Protein AF-G5NLB2-F1 (afdb_monomer)

Solvent-accessible surface area (backbone atoms only — not comparable to full-atom values): 7896 Å² total; per-residue (Å²): 132,87,80,76,84,72,50,70,70,56,50,52,52,50,52,51,54,50,49,52,51,52,53,54,54,42,66,77,45,65,94,58,35,64,61,47,39,66,70,46,51,47,53,51,51,49,50,53,52,50,56,51,54,68,50,50,58,61,48,54,53,50,52,49,54,54,54,56,63,72,61,76,41,70,68,60,49,50,54,51,49,52,53,50,52,56,49,50,54,52,52,49,52,52,50,48,54,50,51,52,49,50,45,67,71,65,40,85,64,76,88,64,64,71,87,75,52,74,78,77,60,62,71,72,76,68,61,72,83,73,82,128

pLDDT: mean 84.18, std 14.19, range [44.44, 97.88]

InterPro domains:
  IPR001991 Sodium:dicarboxylate symporter [PF00375] (8-117)
  IPR001991 Sodium:dicarboxylate symporter [PTHR42865] (3-109)
  IPR018107 Sodium:dicarboxylate symporter, conserved site [PS00713] (43-58)
  IPR036458 Sodium:dicarboxylate symporter superfamily [G3DSA:1.10.3860.10] (1-128)
  IPR036458 Sodium:dicarboxylate symporter superfamily [SSF118215] (8-120)

Secondary structure (DSSP, 8-state):
-------HHHHHHHHHHHHHHHHHHHHH-GGGHHHHIIIIIHHHHHHHHHHHHHHHHHHHHHHHHHHHHHH--HHHHHHHHHHHHHHHHHHHHHHHHHHHHHHHHH-TTTT--TTTS----HHHHS------

Sequence (132 aa):
MKNLKVSLAWQILLAMVLGILLGSYLHYHSDSREWLIANLLSPAGDIFIHLIKMIVVPIVISTLIVGIAGVGDAKQLGRIGAKTILYFELITTVAIILGITLANVFQPGSGIDMSQLATVDISKRTRWKMPR

Radius of gyration: 23.32 Å; Cα contacts (8 Å, |Δi|>4): 12; chains: 1; bounding box: 58×46×51 Å

Mean predicted aligned error: 10.63 Å

Foldseek 3Di:
DDPPPDDPVNVVVVVVVVVVVVVVVLVVVPPCNVVCCVPPVVVVVVVVVVVVVVPVVVVVVVCVVCVVVVVVDPVVVVVVVVVVVVVVVVVVVVVVVVVVVCCVVVVVCVPPDPVPPPPPPVVVVPPPPPPD

Organism: NCBI:txid913075

Structure (mmCIF, N/CA/C/O backbone):
data_AF-G5NLB2-F1
#
_entry.id   AF-G5NLB2-F1
#
loop_
_atom_site.group_PDB
_atom_site.id
_atom_site.type_symbol
_atom_site.label_atom_id
_atom_site.label_alt_id
_atom_site.label_comp_id
_atom_site.label_asym_id
_atom_site.label_entity_id
_atom_site.label_seq_id
_atom_site.pdbx_PDB_ins_code
_atom_site.Cartn_x
_atom_site.Cartn_y
_atom_site.Cartn_z
_atom_site.occupancy
_atom_site.B_iso_or_equiv
_atom_site.auth_seq_id
_atom_site.auth_comp_id
_atom_site.auth_asym_id
_atom_site.auth_atom_id
_atom_site.pdbx_PDB_model_num
ATOM 1 N N . MET A 1 1 ? -14.179 22.646 -26.870 1.00 44.44 1 MET A N 1
ATOM 2 C CA . MET A 1 1 ? -13.293 21.503 -26.553 1.00 44.44 1 MET A CA 1
ATOM 3 C C . MET A 1 1 ? -14.005 20.659 -25.503 1.00 44.44 1 MET A C 1
ATOM 5 O O . MET A 1 1 ? -14.278 21.167 -24.424 1.00 44.44 1 MET A O 1
ATOM 9 N N . LYS A 1 2 ? -14.474 19.453 -25.857 1.00 46.53 2 LYS A N 1
ATOM 10 C CA . LYS A 1 2 ? -15.291 18.611 -24.963 1.00 46.53 2 LYS A CA 1
ATOM 11 C C . LYS A 1 2 ? -14.408 18.080 -23.828 1.00 46.53 2 LYS A C 1
ATOM 13 O O . LYS A 1 2 ? -13.576 17.212 -24.057 1.00 46.53 2 LYS A O 1
ATOM 18 N N . ASN A 1 3 ? -14.596 18.610 -22.622 1.00 55.53 3 ASN A N 1
ATOM 19 C CA . ASN A 1 3 ? -13.955 18.114 -21.406 1.00 55.53 3 ASN A CA 1
ATOM 20 C C . ASN A 1 3 ? -14.544 16.742 -21.055 1.00 55.53 3 ASN A C 1
ATOM 22 O O . ASN A 1 3 ? -15.586 16.650 -20.405 1.00 55.53 3 ASN A O 1
ATOM 26 N N . LEU A 1 4 ? -13.909 15.671 -21.525 1.00 62.12 4 LEU A N 1
ATOM 27 C CA . LEU A 1 4 ? -14.207 14.320 -21.065 1.00 62.12 4 LEU A CA 1
ATOM 28 C C . LEU A 1 4 ? -13.764 14.239 -19.599 1.00 62.12 4 LEU A C 1
ATOM 30 O O . LEU A 1 4 ? -12.570 14.254 -19.307 1.00 62.12 4 LEU A O 1
ATOM 34 N N . LYS A 1 5 ? -14.719 14.210 -18.662 1.00 69.25 5 LYS A N 1
ATOM 35 C CA . LYS A 1 5 ? -14.440 13.978 -17.239 1.00 69.25 5 LYS A CA 1
ATOM 36 C C . LYS A 1 5 ? -14.023 12.518 -17.058 1.00 69.25 5 LYS A C 1
ATOM 38 O O . LYS A 1 5 ? -14.844 11.660 -16.751 1.00 69.25 5 LYS A O 1
ATOM 43 N N . VAL A 1 6 ? -12.754 12.230 -17.319 1.00 77.19 6 VAL A N 1
ATOM 44 C CA . VAL A 1 6 ? -12.165 10.916 -17.061 1.00 77.19 6 VAL A CA 1
ATOM 45 C C . VAL A 1 6 ? -12.119 10.711 -15.545 1.00 77.19 6 VAL A C 1
ATOM 47 O O . VAL A 1 6 ? -11.594 11.554 -14.822 1.00 77.19 6 VAL A O 1
ATOM 50 N N . SER A 1 7 ? -12.704 9.611 -15.065 1.00 88.31 7 SER A N 1
ATOM 51 C CA . SER A 1 7 ? -12.675 9.226 -13.647 1.00 88.31 7 SER A CA 1
ATOM 52 C C . SER A 1 7 ? -11.234 9.040 -13.157 1.00 88.31 7 SER A C 1
ATOM 54 O O . SER A 1 7 ? -10.390 8.564 -13.917 1.00 88.31 7 SER A O 1
ATOM 56 N N . LEU A 1 8 ? -10.959 9.343 -11.882 1.00 88.94 8 LEU 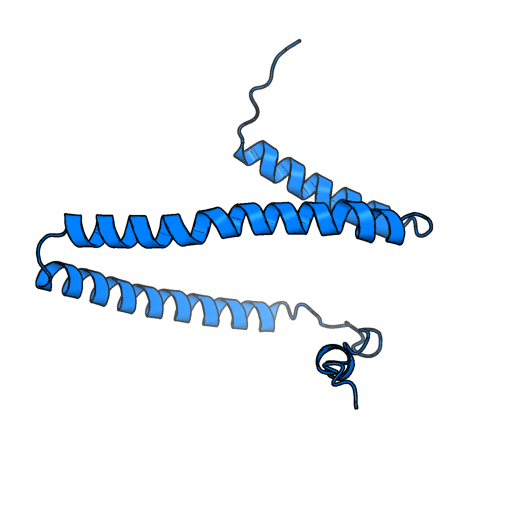A N 1
ATOM 57 C CA . LEU A 1 8 ? -9.637 9.135 -11.272 1.00 88.94 8 LEU A CA 1
ATOM 58 C C . LEU A 1 8 ? -9.137 7.694 -11.459 1.00 88.94 8 LEU A C 1
ATOM 60 O O . LEU A 1 8 ? -7.964 7.484 -11.749 1.00 88.94 8 LEU A O 1
ATOM 64 N N . ALA A 1 9 ? -10.026 6.701 -11.364 1.00 89.50 9 ALA A N 1
ATOM 65 C CA . ALA A 1 9 ? -9.660 5.303 -11.588 1.00 89.50 9 ALA A CA 1
ATOM 66 C C . ALA A 1 9 ? -9.118 5.075 -13.010 1.00 89.50 9 ALA A C 1
ATOM 68 O O . ALA A 1 9 ? -8.105 4.405 -13.199 1.00 89.50 9 ALA A O 1
ATOM 69 N N . TRP A 1 10 ? -9.747 5.700 -14.008 1.00 92.75 10 TRP A N 1
ATOM 70 C CA . TRP A 1 10 ? -9.281 5.639 -15.390 1.00 92.75 10 TRP A CA 1
ATOM 71 C C . TRP A 1 10 ? -7.967 6.389 -15.599 1.00 92.75 10 TRP A C 1
ATOM 73 O O . TRP A 1 10 ? -7.137 5.942 -16.385 1.00 92.75 10 TRP A O 1
ATOM 83 N N . GLN A 1 11 ? -7.748 7.492 -14.882 1.00 91.38 11 GLN A N 1
ATOM 84 C CA . GLN A 1 11 ? -6.477 8.217 -14.923 1.00 91.38 11 GLN A CA 1
ATOM 85 C C . GLN A 1 11 ? -5.327 7.369 -14.371 1.00 91.38 11 GLN A C 1
ATOM 87 O O . GLN A 1 11 ? -4.267 7.329 -14.987 1.00 91.38 11 GLN A O 1
ATOM 92 N N . ILE A 1 12 ? -5.541 6.647 -13.265 1.00 92.94 12 ILE A N 1
ATOM 93 C CA . ILE A 1 12 ? -4.531 5.746 -12.682 1.00 92.94 12 ILE A CA 1
ATOM 94 C C . ILE A 1 12 ? -4.218 4.597 -13.642 1.00 92.94 12 ILE A C 1
ATOM 96 O O . ILE A 1 12 ? -3.049 4.302 -13.881 1.00 92.94 12 ILE A O 1
ATOM 100 N N . LEU A 1 13 ? -5.245 3.978 -14.232 1.00 93.69 13 LEU A N 1
ATOM 101 C CA . LEU A 1 13 ? -5.048 2.908 -15.213 1.00 93.69 13 LEU A CA 1
ATOM 102 C C . LEU A 1 13 ? -4.271 3.399 -16.439 1.00 93.69 13 LEU A C 1
ATOM 104 O O . LEU A 1 13 ? -3.313 2.748 -16.853 1.00 93.69 13 LEU A O 1
ATOM 108 N N . LEU A 1 14 ? -4.629 4.565 -16.985 1.00 93.19 14 LEU A N 1
ATOM 109 C CA . LEU A 1 14 ? -3.901 5.173 -18.101 1.00 93.19 14 LEU A CA 1
ATOM 110 C C . LEU A 1 14 ? -2.453 5.505 -17.721 1.00 93.19 14 LEU A C 1
ATOM 112 O O . LEU A 1 14 ? -1.546 5.197 -18.488 1.00 93.19 14 LEU A O 1
ATOM 116 N N . ALA A 1 15 ? -2.216 6.073 -16.536 1.00 91.44 15 ALA A N 1
ATOM 117 C CA . ALA A 1 15 ? -0.873 6.378 -16.048 1.00 91.44 15 ALA A CA 1
ATOM 118 C C . ALA A 1 15 ? -0.018 5.115 -15.863 1.00 91.44 15 ALA A C 1
ATOM 120 O O . ALA A 1 15 ? 1.160 5.122 -16.210 1.00 91.44 15 ALA A O 1
ATOM 121 N N . MET A 1 16 ? -0.606 4.016 -15.380 1.00 94.56 16 MET A N 1
ATOM 122 C CA . MET A 1 16 ? 0.078 2.728 -15.241 1.00 94.56 16 MET A CA 1
ATOM 123 C C . MET A 1 16 ? 0.476 2.156 -16.606 1.00 94.56 16 MET A C 1
ATOM 125 O O . MET A 1 16 ? 1.627 1.768 -16.794 1.00 94.56 16 MET A O 1
ATOM 129 N N . VAL A 1 17 ? -0.447 2.151 -17.574 1.00 95.50 17 VAL A N 1
ATOM 130 C CA . VAL A 1 17 ? -0.163 1.687 -18.943 1.00 95.50 17 VAL A CA 1
ATOM 131 C C . VAL A 1 17 ? 0.923 2.545 -19.590 1.00 95.50 17 VAL A C 1
ATOM 133 O O . VAL A 1 17 ? 1.882 2.007 -20.138 1.00 95.50 17 VAL A O 1
ATOM 136 N N . LEU A 1 18 ? 0.827 3.873 -19.476 1.00 93.44 18 LEU A N 1
ATOM 137 C CA . LEU A 1 18 ? 1.854 4.788 -19.977 1.00 93.44 18 LEU A CA 1
ATOM 138 C C . LEU A 1 18 ? 3.204 4.571 -19.286 1.00 93.44 18 LEU A C 1
ATOM 140 O O . LEU A 1 18 ? 4.226 4.572 -19.962 1.00 93.44 18 LEU A O 1
ATOM 144 N N . GLY A 1 19 ? 3.225 4.333 -17.973 1.00 90.81 19 GLY A N 1
ATOM 145 C CA . GLY A 1 19 ? 4.446 4.024 -17.228 1.00 90.81 19 GLY A CA 1
ATOM 146 C C . GLY A 1 19 ? 5.138 2.757 -17.733 1.00 90.81 19 GLY A C 1
ATOM 147 O O . GLY A 1 19 ? 6.351 2.765 -17.939 1.00 90.81 19 GLY A O 1
ATOM 148 N N . ILE A 1 20 ? 4.373 1.696 -18.012 1.00 91.94 20 ILE A N 1
ATOM 149 C CA . ILE A 1 20 ? 4.898 0.449 -18.592 1.00 91.94 20 ILE A CA 1
ATOM 150 C C . ILE A 1 20 ? 5.448 0.694 -20.003 1.00 91.94 20 ILE A C 1
ATOM 152 O O . ILE A 1 20 ? 6.553 0.250 -20.313 1.00 91.94 20 ILE A O 1
ATOM 156 N N . LEU A 1 21 ? 4.717 1.427 -20.850 1.00 91.38 21 LEU A N 1
ATOM 157 C CA . LEU A 1 21 ? 5.151 1.742 -22.216 1.00 91.38 21 LEU A CA 1
ATOM 158 C C . LEU A 1 21 ? 6.421 2.598 -22.235 1.00 91.38 21 LEU A C 1
ATOM 160 O O . LEU A 1 21 ? 7.347 2.296 -22.981 1.00 91.38 21 LEU A O 1
ATOM 164 N N . LEU A 1 22 ? 6.493 3.628 -21.389 1.00 87.44 22 LEU A N 1
ATOM 165 C CA . LEU A 1 22 ? 7.682 4.467 -21.242 1.00 87.44 22 LEU A CA 1
ATOM 166 C C . LEU A 1 22 ? 8.871 3.658 -20.716 1.00 87.44 22 LEU A C 1
ATOM 168 O O . LEU A 1 22 ? 9.972 3.792 -21.244 1.00 87.44 22 LEU A O 1
ATOM 172 N N . GLY A 1 23 ? 8.652 2.784 -19.729 1.00 86.50 23 GLY A N 1
ATOM 173 C CA . GLY A 1 23 ? 9.684 1.883 -19.213 1.00 86.50 23 GLY A CA 1
ATOM 174 C C . GLY A 1 23 ? 10.213 0.923 -20.281 1.00 86.50 23 GLY A C 1
ATOM 175 O O . GLY A 1 23 ? 11.424 0.756 -20.414 1.00 86.50 23 GLY A O 1
ATOM 176 N N . SER A 1 24 ? 9.321 0.347 -21.091 1.00 86.06 24 SER A N 1
ATOM 177 C CA . SER A 1 24 ? 9.689 -0.518 -22.215 1.00 86.06 24 SER A CA 1
ATOM 178 C C . SER A 1 24 ? 10.431 0.251 -23.312 1.00 86.06 24 SER A C 1
ATOM 180 O O . SER A 1 24 ? 11.481 -0.193 -23.765 1.00 86.06 24 SER A O 1
ATOM 182 N N . TYR A 1 25 ? 9.967 1.442 -23.694 1.00 85.25 25 TYR A N 1
ATOM 183 C CA . TYR A 1 25 ? 10.631 2.277 -24.700 1.00 85.25 25 TYR A CA 1
ATOM 184 C C . TYR A 1 25 ? 12.049 2.691 -24.278 1.00 85.25 25 TYR A C 1
ATOM 186 O O . TYR A 1 25 ? 12.988 2.633 -25.078 1.00 85.25 25 TYR A O 1
ATOM 194 N N . LEU A 1 26 ? 12.216 3.060 -23.004 1.00 81.44 26 LEU A N 1
ATOM 195 C CA . LEU A 1 26 ? 13.505 3.443 -22.432 1.00 81.44 26 LEU A CA 1
ATOM 196 C C . LEU A 1 26 ? 14.452 2.243 -22.266 1.00 81.44 26 LEU A C 1
ATOM 198 O O . LEU A 1 26 ? 15.665 2.422 -22.223 1.00 81.44 26 LEU A O 1
ATOM 202 N N . HIS A 1 27 ? 13.928 1.014 -22.217 1.00 78.06 27 HIS A N 1
ATOM 203 C CA . HIS A 1 27 ? 14.750 -0.195 -22.243 1.00 78.06 27 HIS A CA 1
ATOM 204 C C . HIS A 1 27 ? 15.518 -0.338 -23.568 1.00 78.06 27 HIS A C 1
ATOM 206 O O . HIS A 1 27 ? 16.686 -0.721 -23.537 1.00 78.06 27 HIS A O 1
ATOM 212 N N . TYR A 1 28 ? 14.901 0.028 -24.699 1.00 76.06 28 TYR A N 1
ATOM 213 C CA . TYR A 1 28 ? 15.507 -0.066 -26.035 1.00 76.06 28 TYR A CA 1
ATOM 214 C C . TYR A 1 28 ? 16.443 1.106 -26.392 1.00 76.06 28 TYR A C 1
ATOM 216 O O . TYR A 1 28 ? 17.295 0.948 -27.261 1.00 76.06 28 TYR A O 1
ATOM 224 N N . HIS A 1 29 ? 16.333 2.259 -25.717 1.00 73.19 29 HIS A N 1
ATOM 225 C CA . HIS A 1 29 ? 17.162 3.448 -25.971 1.00 73.19 29 HIS A CA 1
ATOM 226 C C . HIS A 1 29 ? 18.113 3.715 -24.789 1.00 73.19 29 HIS A C 1
ATOM 228 O O . HIS A 1 29 ? 17.760 4.374 -23.811 1.00 73.19 29 HIS A O 1
ATOM 234 N N . SER A 1 30 ? 19.326 3.161 -24.882 1.00 64.88 30 SER A N 1
ATOM 235 C CA . SER A 1 30 ? 20.289 3.014 -23.776 1.00 64.88 30 SER A CA 1
ATOM 236 C C . SER A 1 30 ? 20.912 4.322 -23.263 1.00 64.88 30 SER A C 1
ATOM 238 O O . SER A 1 30 ? 21.138 4.456 -22.061 1.00 64.88 30 SER A O 1
ATOM 240 N N . ASP A 1 31 ? 21.172 5.300 -24.132 1.00 69.19 31 ASP A N 1
ATOM 241 C CA . ASP A 1 31 ? 22.126 6.380 -23.818 1.00 69.19 31 ASP A CA 1
ATOM 242 C C . ASP A 1 31 ? 21.637 7.393 -22.770 1.00 69.19 31 ASP A C 1
ATOM 244 O O . ASP A 1 31 ? 22.438 8.028 -22.091 1.00 69.19 31 ASP A O 1
ATOM 248 N N . SER A 1 32 ? 20.321 7.548 -22.597 1.00 68.19 32 SER A N 1
ATOM 249 C CA . SER A 1 32 ? 19.730 8.495 -21.627 1.00 68.19 32 SER A CA 1
ATOM 250 C C . SER A 1 32 ? 19.012 7.812 -20.460 1.00 68.19 32 SER A C 1
ATOM 252 O O . SER A 1 32 ? 18.467 8.483 -19.579 1.00 68.19 32 SER A O 1
ATOM 254 N N . ARG A 1 33 ? 18.999 6.473 -20.436 1.00 74.12 33 ARG A N 1
ATOM 255 C CA . ARG A 1 33 ? 18.210 5.675 -19.490 1.00 74.12 33 ARG A CA 1
ATOM 256 C C . ARG A 1 33 ? 18.672 5.860 -18.050 1.00 74.12 33 ARG A C 1
ATOM 258 O O . ARG A 1 33 ? 17.854 6.125 -17.174 1.00 74.12 33 ARG A O 1
ATOM 265 N N . GLU A 1 34 ? 19.970 5.717 -17.801 1.00 75.75 34 GLU A N 1
ATOM 266 C CA . GLU A 1 34 ? 20.507 5.741 -16.436 1.00 75.75 34 GLU A CA 1
ATOM 267 C C . GLU A 1 34 ? 20.306 7.099 -15.766 1.00 75.75 34 GLU A C 1
ATOM 269 O O . GLU A 1 34 ? 19.887 7.160 -14.611 1.00 75.75 34 GLU A O 1
ATOM 274 N N . TRP A 1 35 ? 20.509 8.190 -16.512 1.00 81.25 35 TRP A N 1
ATOM 275 C CA . TRP A 1 35 ? 20.309 9.537 -15.989 1.00 81.25 35 TRP A CA 1
ATOM 276 C C . TRP A 1 35 ? 18.838 9.812 -15.654 1.00 81.25 35 TRP A C 1
ATOM 278 O O . TRP A 1 35 ? 18.549 10.305 -14.563 1.00 81.25 35 TRP A O 1
ATOM 288 N N . LEU A 1 36 ? 17.906 9.460 -16.548 1.00 81.38 36 LEU A N 1
ATOM 289 C CA . LEU A 1 36 ? 16.468 9.662 -16.325 1.00 81.38 36 LEU A CA 1
ATOM 290 C C . LEU A 1 36 ? 15.947 8.838 -15.144 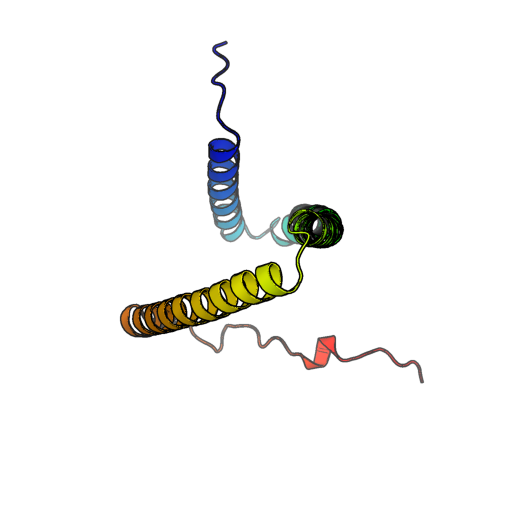1.00 81.38 36 LEU A C 1
ATOM 292 O O . LEU A 1 36 ? 15.156 9.337 -14.340 1.00 81.38 36 LEU A O 1
ATOM 296 N N . ILE A 1 37 ? 16.400 7.589 -15.013 1.00 81.25 37 ILE A N 1
ATOM 297 C CA . ILE A 1 37 ? 15.990 6.726 -13.904 1.00 81.25 37 ILE A CA 1
ATOM 298 C C . ILE A 1 37 ? 16.538 7.257 -12.579 1.00 81.25 37 ILE A C 1
ATOM 300 O O . ILE A 1 37 ? 15.770 7.424 -11.633 1.00 81.25 37 ILE A O 1
ATOM 304 N N . ALA A 1 38 ? 17.838 7.552 -12.512 1.00 81.50 38 ALA A N 1
ATOM 305 C CA . ALA A 1 38 ? 18.489 7.948 -11.267 1.00 81.50 38 ALA A CA 1
ATOM 306 C C . ALA A 1 38 ? 18.044 9.330 -10.768 1.00 81.50 38 ALA A C 1
ATOM 308 O O . ALA A 1 38 ? 17.897 9.518 -9.563 1.00 81.50 38 ALA A O 1
ATOM 309 N N . ASN A 1 39 ? 17.817 10.288 -11.671 1.00 85.38 39 ASN A N 1
ATOM 310 C CA . ASN A 1 39 ? 17.557 11.678 -11.283 1.00 85.38 39 ASN A CA 1
ATOM 311 C C . ASN A 1 39 ? 16.076 12.050 -11.251 1.00 85.38 39 ASN A C 1
ATOM 313 O O . ASN A 1 39 ? 15.714 12.979 -10.534 1.00 85.38 39 ASN A O 1
ATOM 317 N N . LEU A 1 40 ? 15.220 11.360 -12.013 1.00 86.75 40 LEU A N 1
ATOM 318 C CA . LEU A 1 40 ? 13.813 11.741 -12.132 1.00 86.75 40 LEU A CA 1
ATOM 319 C C . LEU A 1 40 ? 12.866 10.625 -11.699 1.00 86.75 40 LEU A C 1
ATOM 321 O O . LEU A 1 40 ? 12.073 10.837 -10.787 1.00 86.75 40 LEU A O 1
ATOM 325 N N . LEU A 1 41 ? 12.951 9.437 -12.306 1.00 87.56 41 LEU A N 1
ATOM 326 C CA . LEU A 1 41 ? 11.956 8.385 -12.062 1.00 87.56 41 LEU A CA 1
ATOM 327 C C . LEU A 1 41 ? 12.070 7.776 -10.661 1.00 87.56 41 LEU A C 1
ATOM 329 O O . LEU A 1 41 ? 11.050 7.643 -9.986 1.00 87.56 41 LEU A O 1
ATOM 333 N N . SER A 1 42 ? 13.282 7.436 -10.205 1.00 88.69 42 SER A N 1
ATOM 334 C CA . SER A 1 42 ? 13.476 6.874 -8.862 1.00 88.69 42 SER A CA 1
ATOM 335 C C . SER A 1 42 ? 13.132 7.894 -7.776 1.00 88.69 42 SER A C 1
ATOM 337 O O . SER A 1 42 ? 12.281 7.573 -6.951 1.00 88.69 42 SER A O 1
ATOM 339 N N . PRO A 1 43 ? 13.656 9.139 -7.793 1.00 92.00 43 PRO A N 1
ATOM 340 C CA . PRO A 1 43 ? 13.313 10.117 -6.762 1.00 92.00 43 PRO A CA 1
ATOM 341 C C . PRO A 1 43 ? 11.826 10.485 -6.759 1.00 92.00 43 PRO A C 1
ATOM 343 O O . PRO A 1 43 ? 11.239 10.636 -5.691 1.00 92.00 43 PRO A O 1
ATOM 346 N N . ALA A 1 44 ? 11.179 10.589 -7.928 1.00 92.44 44 ALA A N 1
ATOM 347 C CA . ALA A 1 44 ? 9.740 10.849 -8.000 1.00 92.44 44 ALA A CA 1
ATOM 348 C C . ALA A 1 44 ? 8.915 9.684 -7.430 1.00 92.44 44 ALA A C 1
ATOM 350 O O . ALA A 1 44 ? 7.968 9.914 -6.674 1.00 92.44 44 ALA A O 1
ATOM 351 N N . GLY A 1 45 ? 9.287 8.442 -7.756 1.00 92.81 45 GLY A N 1
ATOM 352 C CA . GLY A 1 45 ? 8.668 7.243 -7.193 1.00 92.81 45 GLY A CA 1
ATOM 353 C C . GLY A 1 45 ? 8.867 7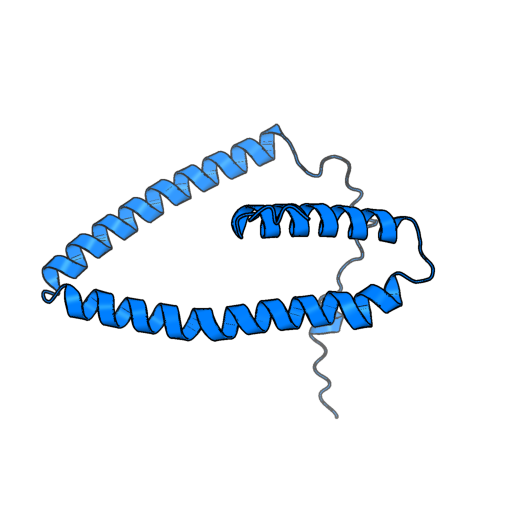.159 -5.682 1.00 92.81 45 GLY A C 1
ATOM 354 O O . GLY A 1 45 ? 7.910 6.930 -4.943 1.00 92.81 45 GLY A O 1
ATOM 355 N N . ASP A 1 46 ? 10.079 7.436 -5.209 1.00 94.38 46 ASP A N 1
ATOM 356 C CA . ASP A 1 46 ? 10.394 7.467 -3.788 1.00 94.38 46 ASP A CA 1
ATOM 357 C C . ASP A 1 46 ? 9.548 8.519 -3.074 1.00 94.38 46 ASP A C 1
ATOM 359 O O . ASP A 1 46 ? 8.883 8.185 -2.095 1.00 94.38 46 ASP A O 1
ATOM 363 N N . ILE A 1 47 ? 9.494 9.759 -3.567 1.00 96.19 47 ILE A N 1
ATOM 364 C CA . ILE A 1 47 ? 8.653 10.816 -2.984 1.00 96.19 47 ILE A CA 1
ATOM 365 C C . ILE A 1 47 ? 7.190 10.368 -2.930 1.00 96.19 47 ILE A C 1
ATOM 367 O O . ILE A 1 47 ? 6.563 10.479 -1.879 1.00 96.19 47 ILE A O 1
ATOM 371 N N . PHE A 1 48 ? 6.651 9.801 -4.012 1.00 95.12 48 PHE A N 1
ATOM 372 C CA . PHE A 1 48 ? 5.274 9.301 -4.044 1.00 95.12 48 PHE A CA 1
ATOM 373 C C . PHE A 1 48 ? 5.007 8.252 -2.954 1.00 95.12 48 PHE A C 1
ATOM 375 O O . PHE A 1 48 ? 4.027 8.352 -2.211 1.00 95.12 48 PHE A O 1
ATOM 382 N N . ILE A 1 49 ? 5.907 7.279 -2.794 1.00 95.31 49 ILE A N 1
ATOM 383 C CA . ILE A 1 49 ? 5.787 6.251 -1.755 1.00 95.31 49 ILE A CA 1
ATOM 384 C C . ILE A 1 49 ? 5.938 6.849 -0.351 1.00 95.31 49 ILE A C 1
ATOM 386 O O . ILE A 1 49 ? 5.211 6.443 0.558 1.00 95.31 49 ILE A O 1
ATOM 390 N N . HIS A 1 50 ? 6.834 7.818 -0.147 1.00 96.00 50 HIS A N 1
ATOM 391 C CA . HIS A 1 50 ? 6.976 8.513 1.137 1.00 96.00 50 HIS A CA 1
ATOM 392 C C . HIS A 1 50 ? 5.708 9.295 1.499 1.00 96.00 50 HIS A C 1
ATOM 394 O O . HIS A 1 50 ? 5.270 9.229 2.647 1.00 96.00 50 HIS A O 1
ATOM 400 N N . LEU A 1 51 ? 5.074 9.958 0.528 1.00 96.38 51 LEU A N 1
ATOM 401 C CA . LEU A 1 51 ? 3.806 10.664 0.725 1.00 96.38 51 LEU A CA 1
ATOM 402 C C . LEU A 1 51 ? 2.688 9.706 1.152 1.00 96.38 51 LEU A C 1
ATOM 404 O O . LEU A 1 51 ? 1.987 9.984 2.124 1.00 96.38 51 LEU A O 1
ATOM 408 N N . ILE A 1 52 ? 2.556 8.548 0.492 1.00 96.31 52 ILE A N 1
ATOM 409 C CA . ILE A 1 52 ? 1.580 7.522 0.898 1.00 96.31 52 ILE A CA 1
ATOM 410 C C . ILE A 1 52 ? 1.892 7.023 2.312 1.00 96.31 52 ILE A C 1
ATOM 412 O O . ILE A 1 52 ? 1.008 6.998 3.166 1.00 96.31 52 ILE A O 1
ATOM 416 N N . LYS A 1 53 ? 3.148 6.658 2.595 1.00 92.44 53 LYS A N 1
ATOM 417 C CA . LYS A 1 53 ? 3.554 6.132 3.909 1.00 92.44 53 LYS A CA 1
ATOM 418 C C . LYS A 1 53 ? 3.296 7.123 5.047 1.00 92.44 53 LYS A C 1
ATOM 420 O O . LYS A 1 53 ? 2.851 6.695 6.110 1.00 92.44 53 LYS A O 1
ATOM 425 N N . MET A 1 54 ? 3.516 8.421 4.819 1.00 96.62 54 MET A N 1
ATOM 426 C CA . MET A 1 54 ? 3.242 9.483 5.797 1.00 96.62 54 MET A CA 1
ATOM 427 C C . MET A 1 54 ? 1.765 9.526 6.204 1.00 96.62 54 MET A C 1
ATOM 429 O O . MET A 1 54 ? 1.451 9.818 7.353 1.00 96.62 54 MET A O 1
ATOM 433 N N . ILE A 1 55 ? 0.863 9.214 5.272 1.00 97.00 55 ILE A N 1
ATOM 434 C CA . ILE A 1 55 ? -0.586 9.237 5.486 1.00 97.00 55 ILE A CA 1
ATOM 435 C C . ILE A 1 55 ? -1.086 7.914 6.085 1.00 97.00 55 ILE A C 1
ATOM 437 O O . ILE A 1 55 ? -1.937 7.919 6.974 1.00 97.00 55 ILE A O 1
ATOM 441 N N . VAL A 1 56 ? -0.557 6.772 5.634 1.00 97.38 56 VAL A N 1
ATOM 442 C CA . VAL A 1 56 ? -1.042 5.440 6.043 1.00 97.38 56 VAL A CA 1
ATOM 443 C C . VAL A 1 56 ? -0.926 5.230 7.554 1.00 97.38 56 VAL A C 1
ATOM 445 O O . VAL A 1 56 ? -1.886 4.785 8.178 1.00 97.38 56 VAL A O 1
ATOM 448 N N . VAL A 1 57 ? 0.210 5.584 8.159 1.00 95.69 57 VAL A N 1
ATOM 449 C CA . VAL A 1 57 ? 0.453 5.363 9.597 1.00 95.69 57 VAL A CA 1
ATOM 450 C C . VAL A 1 57 ? -0.581 6.073 10.493 1.00 95.69 57 VAL A C 1
ATOM 452 O O . VAL A 1 57 ? -1.250 5.386 11.271 1.00 95.69 57 VAL A O 1
ATOM 455 N N . PRO A 1 58 ? -0.779 7.406 10.406 1.00 95.44 58 PRO A N 1
ATOM 456 C CA . PRO A 1 58 ? -1.743 8.101 11.258 1.00 95.44 58 PRO A CA 1
ATOM 457 C C . PRO A 1 58 ? -3.196 7.712 10.964 1.00 95.44 58 PRO A C 1
ATOM 459 O O . PRO A 1 58 ? -4.005 7.654 11.895 1.00 95.44 58 PRO A O 1
ATOM 462 N N . ILE A 1 59 ? -3.541 7.409 9.706 1.00 97.31 59 ILE A N 1
ATOM 463 C CA . ILE A 1 59 ? -4.898 6.974 9.349 1.00 97.31 59 ILE A CA 1
ATOM 464 C C . ILE A 1 59 ? -5.220 5.628 9.994 1.00 97.31 59 ILE A C 1
ATOM 466 O O . ILE A 1 59 ? -6.268 5.497 10.622 1.00 97.31 59 ILE A O 1
ATOM 470 N N . VAL A 1 60 ? -4.327 4.640 9.903 1.00 97.00 60 VAL A N 1
ATOM 471 C CA . VAL A 1 60 ? -4.574 3.312 10.489 1.00 97.00 60 VAL A CA 1
ATOM 472 C C . VAL A 1 60 ? -4.792 3.417 11.999 1.00 97.00 60 VAL A C 1
ATOM 474 O O . VAL A 1 60 ? -5.767 2.872 12.511 1.00 97.00 60 VAL A O 1
ATOM 477 N N . ILE A 1 61 ? -3.965 4.189 12.708 1.00 97.19 61 ILE A N 1
ATOM 478 C CA . ILE A 1 61 ? -4.123 4.391 14.157 1.00 97.19 61 ILE A CA 1
ATOM 479 C C . ILE A 1 61 ? -5.458 5.075 14.473 1.00 97.19 61 ILE A C 1
ATOM 481 O O . ILE A 1 61 ? -6.213 4.595 15.316 1.00 97.19 61 ILE A O 1
ATOM 485 N N . SER A 1 62 ? -5.779 6.163 13.772 1.00 97.12 62 SER A N 1
ATOM 486 C CA . SER A 1 62 ? -7.016 6.917 14.006 1.00 97.12 62 SER A CA 1
ATOM 487 C C . SER A 1 62 ? -8.255 6.059 13.751 1.00 97.12 62 SER A C 1
ATOM 489 O O . SER A 1 62 ? -9.180 6.049 14.560 1.00 97.12 62 SER A O 1
ATOM 491 N N . THR A 1 63 ? -8.261 5.289 12.659 1.00 96.19 63 THR A N 1
ATOM 492 C CA . THR A 1 63 ? -9.368 4.379 12.329 1.00 96.19 63 THR A CA 1
ATOM 493 C C . THR A 1 63 ? -9.521 3.261 13.354 1.00 96.19 63 THR A C 1
ATOM 495 O O . THR A 1 63 ? -10.649 2.931 13.712 1.00 96.19 63 THR A O 1
ATOM 498 N N . LEU A 1 64 ? -8.418 2.723 13.885 1.00 94.31 64 LEU A N 1
ATOM 499 C CA . LEU A 1 64 ? -8.459 1.716 14.941 1.00 94.31 64 LEU A CA 1
ATOM 500 C C . LEU A 1 64 ? -9.028 2.296 16.242 1.00 94.31 64 LEU A C 1
ATOM 502 O O . LEU A 1 64 ? -9.917 1.690 16.833 1.00 94.31 64 LEU A O 1
ATOM 506 N N . ILE A 1 65 ? -8.569 3.481 16.662 1.00 94.00 65 ILE A N 1
ATOM 507 C CA . ILE A 1 65 ? -9.063 4.155 17.874 1.00 94.00 65 ILE A CA 1
ATOM 508 C C . ILE A 1 65 ? -10.562 4.444 17.752 1.00 94.00 65 ILE A C 1
ATOM 510 O O . ILE A 1 65 ? -11.331 4.054 18.628 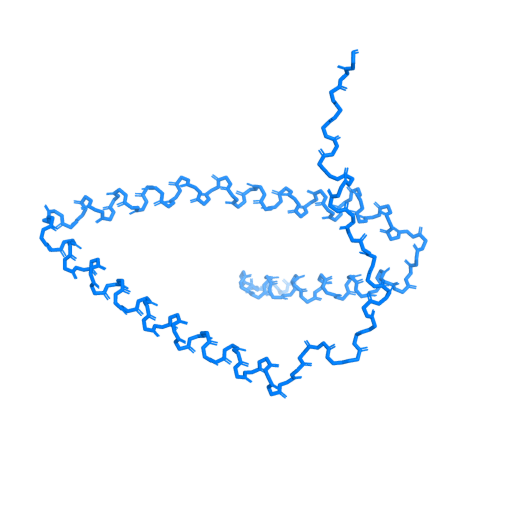1.00 94.00 65 ILE A O 1
ATOM 514 N N . VAL A 1 66 ? -10.990 5.084 16.658 1.00 94.19 66 VAL A N 1
ATOM 515 C CA . VAL A 1 66 ? -12.406 5.413 16.419 1.00 94.19 66 VAL A CA 1
ATOM 516 C C . VAL A 1 66 ? -13.253 4.144 16.305 1.00 94.19 66 VAL A C 1
ATOM 518 O O . VAL A 1 66 ? -14.352 4.088 16.853 1.00 94.19 66 VAL A O 1
ATOM 521 N N . GLY A 1 67 ? -12.734 3.102 15.650 1.00 91.56 67 GLY A N 1
ATOM 522 C CA . GLY A 1 67 ? -13.409 1.813 15.520 1.00 91.56 67 GLY A CA 1
ATOM 523 C C . GLY A 1 67 ? -13.629 1.117 16.863 1.00 91.56 67 GLY A C 1
ATOM 524 O O . GLY A 1 67 ? -14.723 0.624 17.123 1.00 91.56 67 GLY A O 1
ATOM 525 N N . ILE A 1 68 ? -12.625 1.116 17.744 1.00 89.75 68 ILE A N 1
ATOM 526 C CA . ILE A 1 68 ? -12.730 0.529 19.089 1.00 89.75 68 ILE A CA 1
ATOM 527 C C . ILE A 1 68 ? -13.668 1.361 19.971 1.00 89.75 68 ILE A C 1
ATOM 529 O O . ILE A 1 68 ? -14.544 0.800 20.630 1.00 89.75 68 ILE A O 1
ATOM 533 N N . ALA A 1 69 ? -13.527 2.691 19.951 1.00 90.31 69 ALA A N 1
ATOM 534 C CA . ALA A 1 69 ? -14.362 3.598 20.736 1.00 90.31 69 ALA A CA 1
ATOM 535 C C . ALA A 1 69 ? -15.849 3.512 20.349 1.00 90.31 69 ALA A C 1
ATOM 537 O O . ALA A 1 69 ? -16.712 3.595 21.219 1.00 90.31 69 ALA A O 1
ATOM 538 N N . GLY A 1 70 ? -16.156 3.298 19.065 1.00 87.12 70 GLY A N 1
ATOM 539 C CA . GLY A 1 70 ? -17.530 3.195 18.569 1.00 87.12 70 GLY A CA 1
ATOM 540 C C . GLY A 1 70 ? -18.264 1.902 18.945 1.00 87.12 70 GLY A C 1
ATOM 541 O O . GLY A 1 70 ? -19.491 1.896 18.976 1.00 87.12 70 GLY A O 1
ATOM 542 N N . VAL A 1 71 ? -17.550 0.809 19.242 1.00 85.50 71 VAL A N 1
ATOM 543 C CA . VAL A 1 71 ? -18.170 -0.485 19.598 1.00 85.50 71 VAL A CA 1
ATOM 544 C C . VAL A 1 71 ? -18.623 -0.522 21.064 1.00 85.50 71 VAL A C 1
ATOM 546 O O . VAL A 1 71 ? -19.557 -1.253 21.383 1.00 85.50 71 VAL A O 1
ATOM 549 N N . GLY A 1 72 ? -18.009 0.274 21.948 1.00 79.06 72 GLY A N 1
ATOM 550 C CA . GLY A 1 72 ? -18.428 0.490 23.343 1.00 79.06 72 GLY A CA 1
ATOM 551 C C . GLY A 1 72 ? -18.247 -0.697 24.305 1.00 79.06 72 GLY A C 1
ATOM 552 O O . GLY A 1 72 ? -17.905 -0.485 25.464 1.00 79.06 72 GLY A O 1
ATOM 553 N N . ASP A 1 73 ? -18.417 -1.940 23.842 1.00 86.94 73 ASP A N 1
ATOM 554 C CA . ASP A 1 73 ? -18.283 -3.166 24.639 1.00 86.94 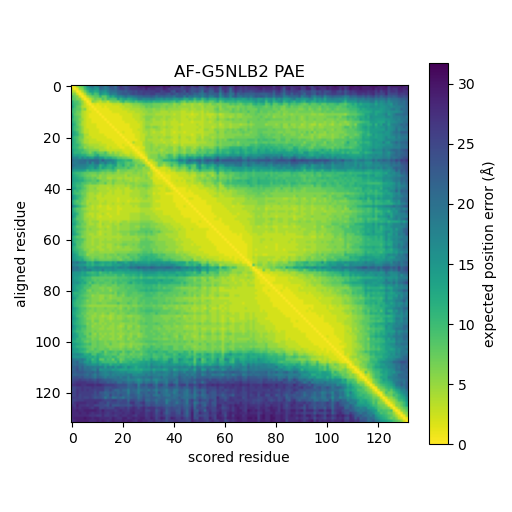73 ASP A CA 1
ATOM 555 C C . ASP A 1 73 ? -17.100 -4.035 24.172 1.00 86.94 73 ASP A C 1
ATOM 557 O O . ASP A 1 73 ? -17.048 -4.530 23.039 1.00 86.94 73 ASP A O 1
ATOM 561 N N . ALA A 1 74 ? -16.166 -4.289 25.094 1.00 85.31 74 ALA A N 1
ATOM 562 C CA . ALA A 1 74 ? -15.002 -5.142 24.879 1.00 85.31 74 ALA A CA 1
ATOM 563 C C . ALA A 1 74 ? -15.368 -6.596 24.520 1.00 85.31 74 ALA A C 1
ATOM 565 O O . ALA A 1 74 ? -14.665 -7.221 23.722 1.00 85.31 74 ALA A O 1
ATOM 566 N N . LYS A 1 75 ? -16.474 -7.150 25.045 1.00 88.12 75 LYS A N 1
ATOM 567 C CA . LYS A 1 75 ? -16.927 -8.510 24.685 1.00 88.12 75 LYS A CA 1
ATOM 568 C C . LYS A 1 75 ? -17.406 -8.575 23.242 1.00 88.12 75 LYS A C 1
ATOM 570 O O . LYS A 1 75 ? -17.103 -9.533 22.525 1.00 88.12 75 LYS A O 1
ATOM 575 N N . GLN A 1 76 ? -18.140 -7.558 22.803 1.00 88.31 76 GLN A N 1
ATOM 576 C CA . GLN A 1 76 ? -18.596 -7.461 21.422 1.00 88.31 76 GLN A CA 1
ATOM 577 C C . GLN A 1 76 ? -17.415 -7.287 20.463 1.00 88.31 76 GLN A C 1
ATOM 579 O O . GLN A 1 76 ? -17.356 -7.989 19.449 1.00 88.31 76 GLN A O 1
ATOM 584 N N . LEU A 1 77 ? -16.449 -6.436 20.818 1.00 89.19 77 LEU A N 1
ATOM 585 C CA . LEU A 1 77 ? -15.218 -6.243 20.054 1.00 89.19 77 LEU A CA 1
ATOM 586 C C . LEU A 1 77 ? -14.409 -7.542 19.939 1.00 89.19 77 LEU A C 1
ATOM 588 O O . LEU A 1 77 ? -14.010 -7.910 18.838 1.00 89.19 77 LEU A O 1
ATOM 592 N N . GLY A 1 78 ? -14.241 -8.282 21.040 1.00 90.19 78 GLY A N 1
ATOM 593 C CA . GLY A 1 78 ? -13.561 -9.580 21.041 1.00 90.19 78 GLY A CA 1
ATOM 594 C C . GLY A 1 78 ? -14.243 -10.611 20.137 1.00 90.19 78 GLY A C 1
ATOM 595 O O . GLY A 1 78 ? -13.573 -11.310 19.379 1.00 90.19 78 GLY A O 1
ATOM 596 N N . ARG A 1 79 ? -15.584 -10.665 20.131 1.00 93.12 79 ARG A N 1
ATOM 597 C CA . ARG A 1 79 ? -16.343 -11.563 19.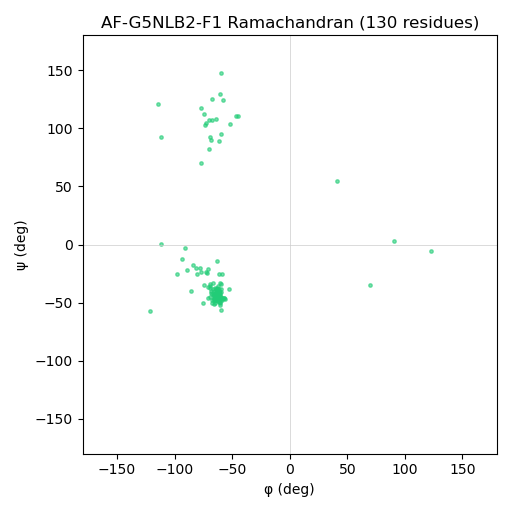241 1.00 93.12 79 ARG A CA 1
ATOM 598 C C . ARG A 1 79 ? -16.184 -1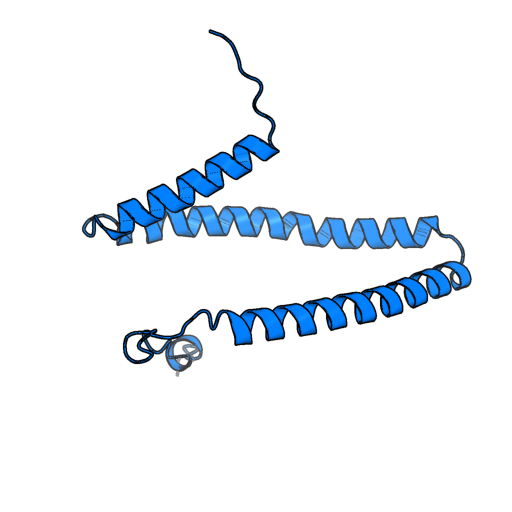1.195 17.766 1.00 93.12 79 ARG A C 1
ATOM 600 O O . ARG A 1 79 ? -16.093 -12.090 16.929 1.00 93.12 79 ARG A O 1
ATOM 607 N N . ILE A 1 80 ? -16.183 -9.902 17.439 1.00 92.88 80 ILE A N 1
ATOM 608 C CA . ILE A 1 80 ? -15.963 -9.427 16.066 1.00 92.88 80 ILE A CA 1
ATOM 609 C C . ILE A 1 80 ? -14.522 -9.727 15.647 1.00 92.88 80 ILE A C 1
ATOM 611 O O . ILE A 1 80 ? -14.319 -10.340 14.606 1.00 92.88 80 ILE A O 1
ATOM 615 N N . GLY A 1 81 ? -13.541 -9.394 16.488 1.00 92.62 81 GLY A N 1
ATOM 616 C CA . GLY A 1 81 ? -12.126 -9.664 16.239 1.00 92.62 81 GLY A CA 1
ATOM 617 C C . GLY A 1 81 ? -11.840 -11.147 16.007 1.00 92.62 81 GLY A C 1
ATOM 618 O O . GLY A 1 81 ? -11.197 -11.491 15.022 1.00 92.62 81 GLY A O 1
ATOM 619 N N . ALA A 1 82 ? -12.389 -12.038 16.837 1.00 95.06 82 ALA A N 1
ATOM 620 C CA . ALA A 1 82 ? -12.226 -13.483 16.666 1.00 95.06 82 ALA A CA 1
ATOM 621 C C . ALA A 1 82 ? -12.813 -13.990 15.338 1.00 95.06 82 ALA A C 1
ATOM 623 O O . ALA A 1 82 ? -12.172 -14.778 14.643 1.00 95.06 82 ALA A O 1
ATOM 624 N N . LYS A 1 83 ? -14.002 -13.507 14.945 1.00 95.62 83 LYS A N 1
ATOM 625 C CA . LYS A 1 83 ? -14.592 -13.830 13.634 1.00 95.62 83 LYS A CA 1
ATOM 626 C C . LYS A 1 83 ? -13.725 -13.318 12.486 1.00 95.62 83 LYS A C 1
ATOM 628 O O . LYS A 1 83 ? -13.543 -14.038 11.511 1.00 95.62 83 LYS A O 1
ATOM 633 N N . THR A 1 84 ? -13.177 -12.111 12.610 1.00 95.62 84 THR A N 1
ATOM 634 C CA . THR A 1 84 ? -12.288 -11.523 11.602 1.00 95.62 84 THR A CA 1
ATOM 635 C C . THR A 1 84 ? -10.984 -12.301 11.474 1.00 95.62 84 THR A C 1
ATOM 637 O O . THR A 1 84 ? -10.562 -12.554 10.354 1.00 95.62 84 THR A O 1
ATOM 640 N N . ILE A 1 85 ? -10.366 -12.724 12.581 1.00 96.50 85 ILE A N 1
ATOM 641 C CA . ILE A 1 85 ? -9.138 -13.536 12.555 1.00 96.50 85 ILE A CA 1
ATOM 642 C C . ILE A 1 85 ? -9.406 -14.882 11.883 1.00 96.50 85 ILE A C 1
ATOM 644 O O . ILE A 1 85 ? -8.666 -15.265 10.983 1.00 96.50 85 ILE A O 1
ATOM 648 N N . LEU A 1 86 ? -10.489 -15.569 12.259 1.00 97.44 86 LEU A N 1
ATOM 649 C CA . LEU A 1 86 ? -10.854 -16.841 11.634 1.00 97.44 86 LEU A CA 1
ATOM 650 C C . LEU A 1 86 ? -11.132 -16.672 10.131 1.00 97.44 86 LEU A C 1
ATOM 652 O O . LEU A 1 86 ? -10.701 -17.488 9.324 1.00 97.44 86 LEU A O 1
ATOM 656 N N . TYR A 1 87 ? -11.819 -15.593 9.746 1.00 97.38 87 TYR A N 1
ATOM 657 C CA . TYR A 1 87 ? -12.059 -15.260 8.342 1.00 97.38 87 TYR A CA 1
ATOM 658 C C . TYR A 1 87 ? -10.758 -14.955 7.588 1.00 97.38 87 TYR A C 1
ATOM 660 O O . TYR A 1 87 ? -10.574 -15.434 6.469 1.00 97.38 87 TYR A O 1
ATOM 668 N N . PHE A 1 88 ? -9.852 -14.184 8.198 1.00 97.00 88 PHE A N 1
ATOM 669 C CA . PHE A 1 88 ? -8.558 -13.840 7.616 1.00 97.00 88 PHE A CA 1
ATOM 670 C C . PHE A 1 88 ? -7.708 -15.090 7.395 1.00 97.00 88 PHE A C 1
ATOM 672 O O . PHE A 1 88 ? -7.178 -15.263 6.308 1.00 97.00 88 PHE A O 1
ATOM 679 N N . GLU A 1 89 ? -7.652 -15.998 8.366 1.00 96.56 89 GLU A N 1
ATOM 680 C CA . GLU A 1 89 ? -6.890 -17.243 8.247 1.00 96.56 89 GLU A CA 1
ATOM 681 C C . GLU A 1 89 ? -7.429 -18.160 7.140 1.00 96.56 89 GLU A C 1
ATOM 683 O O . GLU A 1 89 ? -6.670 -18.733 6.355 1.00 96.56 89 GLU A O 1
ATOM 688 N N . LEU A 1 90 ? -8.755 -18.279 7.030 1.00 97.88 90 LEU A N 1
ATOM 689 C CA . LEU A 1 90 ? -9.377 -19.081 5.977 1.00 97.88 90 LEU A CA 1
ATOM 690 C C . LEU A 1 90 ? -9.089 -18.495 4.591 1.00 97.88 90 LEU A C 1
ATOM 692 O O . LEU A 1 90 ? -8.696 -19.228 3.682 1.00 97.88 90 LEU A O 1
ATOM 696 N N . ILE A 1 91 ? -9.255 -17.180 4.419 1.00 97.75 91 ILE A N 1
ATOM 697 C CA . ILE A 1 91 ? -9.058 -16.549 3.111 1.00 97.75 91 ILE A CA 1
ATOM 698 C C . ILE A 1 91 ? -7.580 -16.510 2.710 1.00 97.75 91 ILE A C 1
ATOM 700 O O . ILE A 1 91 ? -7.277 -16.720 1.536 1.00 97.75 91 ILE A O 1
ATOM 704 N N . THR A 1 92 ? -6.651 -16.307 3.653 1.00 97.38 92 THR A N 1
ATOM 705 C CA . THR A 1 92 ? -5.208 -16.356 3.368 1.00 97.38 92 THR A CA 1
ATOM 706 C C . THR A 1 92 ? -4.761 -17.769 3.031 1.00 97.38 92 THR A C 1
ATOM 708 O O . THR A 1 92 ? -4.015 -17.934 2.071 1.00 97.38 92 THR A O 1
ATOM 711 N N . THR A 1 93 ? -5.266 -18.795 3.725 1.00 97.62 93 THR A N 1
ATOM 712 C CA . THR A 1 93 ? -4.987 -20.200 3.387 1.00 97.62 93 THR A CA 1
ATOM 713 C C . THR A 1 93 ? -5.431 -20.517 1.960 1.00 97.62 93 THR A C 1
ATOM 715 O O . THR A 1 93 ? -4.650 -21.047 1.169 1.00 97.62 93 THR A O 1
ATOM 718 N N . VAL A 1 94 ? -6.656 -20.129 1.585 1.00 97.75 94 VAL A N 1
ATOM 719 C CA . VAL A 1 94 ? -7.160 -20.302 0.211 1.00 97.75 94 VAL A CA 1
ATOM 720 C C . VAL A 1 94 ? -6.308 -19.522 -0.794 1.00 97.75 94 VAL A C 1
ATOM 722 O O . VAL A 1 94 ? -5.939 -20.069 -1.833 1.00 97.75 94 VAL A O 1
ATOM 725 N N . ALA A 1 95 ? -5.941 -18.275 -0.487 1.00 97.25 95 ALA A N 1
ATOM 726 C CA . ALA A 1 95 ? -5.094 -17.458 -1.352 1.00 97.25 95 ALA A CA 1
ATOM 727 C C . ALA A 1 95 ? -3.697 -18.071 -1.555 1.00 97.25 95 ALA A C 1
ATOM 729 O O . ALA A 1 95 ? -3.195 -18.065 -2.677 1.00 97.25 95 ALA A O 1
ATOM 730 N N . ILE A 1 96 ? -3.091 -18.641 -0.508 1.00 97.56 96 ILE A N 1
ATOM 731 C CA . ILE A 1 96 ? -1.792 -19.328 -0.580 1.00 97.56 96 ILE A CA 1
ATOM 732 C C . ILE A 1 96 ? -1.900 -20.582 -1.448 1.00 97.56 96 ILE A C 1
ATOM 734 O O . ILE A 1 96 ? -1.080 -20.764 -2.346 1.00 97.56 96 ILE A O 1
ATOM 738 N N . ILE A 1 97 ? -2.918 -21.423 -1.234 1.00 97.62 97 ILE A N 1
ATOM 739 C CA . ILE A 1 97 ? -3.132 -22.638 -2.039 1.00 97.62 97 ILE A CA 1
ATOM 740 C C . ILE A 1 97 ? -3.293 -22.276 -3.516 1.00 97.62 97 ILE A C 1
ATOM 742 O O . ILE A 1 97 ? -2.635 -22.871 -4.371 1.00 97.62 97 ILE A O 1
ATOM 746 N N . LEU A 1 98 ? -4.123 -21.276 -3.825 1.00 96.88 98 LEU A N 1
ATOM 747 C CA . LEU A 1 98 ? -4.310 -20.797 -5.194 1.00 96.88 98 LEU A CA 1
ATOM 748 C C . LEU A 1 98 ? -3.014 -20.219 -5.770 1.00 96.88 98 LEU A C 1
ATOM 750 O O . LEU A 1 98 ? -2.645 -20.564 -6.888 1.00 96.88 98 LEU A O 1
ATOM 754 N N . GLY A 1 99 ? -2.294 -19.395 -5.007 1.00 95.75 99 GLY A N 1
ATOM 755 C CA . GLY A 1 99 ? -1.024 -18.802 -5.422 1.00 95.75 99 GLY A CA 1
ATOM 756 C C . GLY A 1 99 ? 0.033 -19.853 -5.761 1.00 95.75 99 GLY A C 1
ATOM 757 O O . GLY A 1 99 ? 0.651 -19.774 -6.820 1.00 95.75 99 GLY A O 1
ATOM 758 N N . ILE A 1 100 ? 0.191 -20.875 -4.914 1.00 96.31 100 ILE A N 1
ATOM 759 C CA . ILE A 1 100 ? 1.127 -21.985 -5.145 1.00 96.31 100 ILE A CA 1
ATOM 760 C C . ILE A 1 100 ? 0.681 -22.831 -6.336 1.00 96.31 100 ILE A C 1
ATOM 762 O O . ILE A 1 100 ? 1.509 -23.189 -7.170 1.00 96.31 100 ILE A O 1
ATOM 766 N N . THR A 1 101 ? -0.615 -23.125 -6.450 1.00 96.38 101 THR A N 1
ATOM 767 C CA . THR A 1 101 ? -1.153 -23.908 -7.572 1.00 96.38 101 THR A CA 1
ATOM 768 C C . THR A 1 101 ? -0.887 -23.197 -8.895 1.00 96.38 101 THR A C 1
ATOM 770 O O . THR A 1 101 ? -0.323 -23.788 -9.810 1.00 96.38 101 THR A O 1
ATOM 773 N N . LEU A 1 102 ? -1.212 -21.905 -8.988 1.00 95.19 102 LEU A N 1
ATOM 774 C CA . LEU A 1 102 ? -0.947 -21.102 -10.181 1.00 95.19 102 LEU A CA 1
ATOM 775 C C . LEU A 1 102 ? 0.557 -20.990 -10.459 1.00 95.19 102 LEU A C 1
ATOM 777 O O . LEU A 1 102 ? 0.972 -21.156 -11.602 1.00 95.19 102 LEU A O 1
ATOM 781 N N . ALA A 1 103 ? 1.387 -20.776 -9.437 1.00 93.25 103 ALA A N 1
ATOM 782 C CA . ALA A 1 103 ? 2.838 -20.737 -9.605 1.00 93.25 103 ALA A CA 1
ATOM 783 C C . ALA A 1 103 ? 3.397 -22.072 -10.126 1.00 93.25 103 ALA A C 1
ATOM 785 O O . ALA A 1 103 ? 4.285 -22.068 -10.972 1.00 93.25 103 ALA A O 1
ATOM 786 N N . ASN A 1 104 ? 2.867 -23.211 -9.673 1.00 93.12 104 ASN A N 1
ATOM 787 C CA . ASN A 1 104 ? 3.304 -24.531 -10.128 1.00 93.12 104 ASN A CA 1
ATOM 788 C C . ASN A 1 104 ? 2.814 -24.868 -11.547 1.00 93.12 104 ASN A C 1
ATOM 790 O O . ASN A 1 104 ? 3.548 -25.498 -12.302 1.00 93.12 104 ASN A O 1
ATOM 794 N N . VAL A 1 105 ? 1.607 -24.422 -11.915 1.00 93.25 105 VAL A N 1
ATOM 795 C CA . VAL A 1 105 ? 1.003 -24.657 -13.240 1.00 93.25 105 VAL A CA 1
ATOM 796 C C . VAL A 1 105 ? 1.627 -23.764 -14.308 1.00 93.25 105 VAL A C 1
ATOM 798 O O . VAL A 1 105 ? 2.022 -24.246 -15.363 1.00 93.25 105 VAL A O 1
ATOM 801 N N . PHE A 1 106 ? 1.714 -22.459 -14.047 1.00 92.31 106 PHE A N 1
ATOM 802 C CA . PHE A 1 106 ? 2.227 -21.491 -15.016 1.00 92.31 106 PHE A CA 1
ATOM 803 C C . PHE A 1 106 ? 3.754 -21.391 -15.003 1.00 92.31 106 PHE A C 1
ATOM 805 O O . PHE A 1 106 ? 4.323 -20.867 -15.956 1.00 92.31 106 PHE A O 1
ATOM 812 N N . GLN A 1 107 ? 4.404 -21.866 -13.931 1.00 88.88 107 GLN A N 1
ATOM 813 C CA . GLN A 1 107 ? 5.858 -21.831 -13.731 1.00 88.88 107 GLN A CA 1
ATOM 814 C C . GLN A 1 107 ? 6.480 -20.501 -14.185 1.00 88.88 107 GLN A C 1
ATOM 816 O O . GLN A 1 107 ? 7.381 -20.502 -15.036 1.00 88.88 107 GLN A O 1
ATOM 821 N N . PRO A 1 108 ? 5.988 -19.353 -13.667 1.00 81.12 108 PRO A N 1
ATOM 822 C CA . PRO A 1 108 ? 6.480 -18.048 -14.078 1.00 81.12 108 PRO A CA 1
ATOM 823 C C . PRO A 1 108 ? 7.953 -17.934 -13.670 1.00 81.12 108 PRO A C 1
ATOM 825 O O . PRO A 1 108 ? 8.274 -17.853 -12.487 1.00 81.12 108 PRO A O 1
ATOM 828 N N . GLY A 1 109 ? 8.850 -17.986 -14.656 1.00 75.56 109 GLY A N 1
ATOM 829 C CA . GLY A 1 109 ? 10.301 -17.999 -14.449 1.00 75.56 109 GLY A CA 1
ATOM 830 C C . GLY A 1 109 ? 11.032 -19.203 -15.046 1.00 75.56 109 GLY A C 1
ATOM 831 O O . GLY A 1 109 ? 12.263 -19.225 -15.039 1.00 75.56 109 GLY A O 1
ATOM 832 N N . SER A 1 110 ? 10.311 -20.182 -15.603 1.00 75.06 110 SER A N 1
ATOM 833 C CA . SER A 1 110 ? 10.927 -21.219 -16.436 1.00 75.06 110 SER A CA 1
ATOM 834 C C . SER A 1 110 ? 11.669 -20.571 -17.620 1.00 75.06 110 SER A C 1
ATOM 836 O O . SER A 1 110 ? 11.111 -19.758 -18.353 1.00 75.06 110 SER A O 1
ATOM 838 N N . GLY A 1 111 ? 12.967 -20.869 -17.758 1.00 73.25 111 GLY A N 1
ATOM 839 C CA . GLY A 1 111 ? 13.838 -20.271 -18.781 1.00 73.25 111 GLY A CA 1
ATOM 840 C C . GLY A 1 111 ? 14.581 -18.987 -18.379 1.00 73.25 111 GLY A C 1
ATOM 841 O O . GLY A 1 111 ? 15.301 -18.440 -19.211 1.00 73.25 111 GLY A O 1
ATOM 842 N N . ILE A 1 112 ? 14.460 -18.507 -17.133 1.00 76.56 112 ILE A N 1
ATOM 843 C CA . ILE A 1 112 ? 15.316 -17.419 -16.627 1.00 76.56 112 ILE A CA 1
ATOM 844 C C . ILE A 1 112 ? 16.704 -17.976 -16.289 1.00 76.56 112 ILE A C 1
ATOM 846 O O . ILE A 1 112 ? 16.847 -18.814 -15.397 1.00 76.56 112 ILE A O 1
ATOM 850 N N . ASP A 1 113 ? 17.732 -17.483 -16.981 1.00 74.50 113 ASP A N 1
ATOM 851 C CA . ASP A 1 113 ? 19.126 -17.798 -16.678 1.00 74.50 113 ASP A CA 1
ATOM 852 C C . ASP A 1 113 ? 19.569 -17.061 -15.405 1.00 74.50 113 ASP A C 1
ATOM 854 O O . ASP A 1 113 ? 19.838 -15.855 -15.399 1.00 74.50 113 ASP A O 1
ATOM 858 N N . MET A 1 114 ? 19.632 -17.805 -14.301 1.00 70.44 114 MET A N 1
ATOM 859 C CA . MET A 1 114 ? 20.014 -17.292 -12.983 1.00 70.44 114 MET A CA 1
ATOM 860 C C . MET A 1 114 ? 21.455 -16.755 -12.944 1.00 70.44 114 MET A C 1
ATOM 862 O O . MET A 1 114 ? 21.800 -16.049 -12.001 1.00 70.44 114 MET A O 1
ATOM 866 N N . SER A 1 115 ? 22.290 -17.048 -13.951 1.00 67.56 115 SER A N 1
ATOM 867 C CA . SER A 1 115 ? 23.666 -16.538 -14.043 1.00 67.56 115 SER A CA 1
ATOM 868 C C . SER A 1 115 ? 23.762 -15.083 -14.527 1.00 67.56 115 SER A C 1
ATOM 870 O O . SER A 1 115 ? 24.766 -14.421 -14.267 1.00 67.56 115 SER A O 1
ATOM 872 N N . GLN A 1 116 ? 22.719 -14.558 -15.185 1.00 62.47 116 GLN A N 1
AT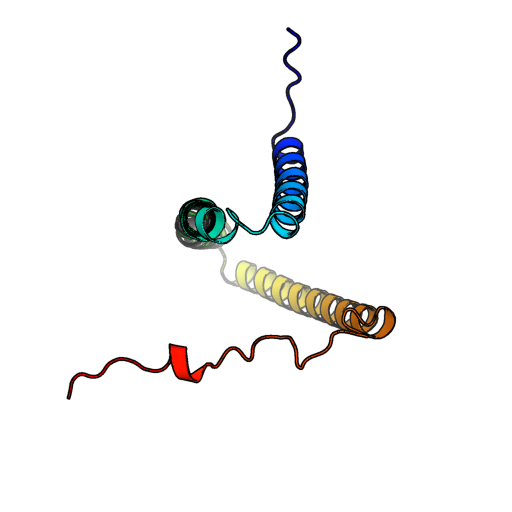OM 873 C CA . GLN A 1 116 ? 22.649 -13.159 -15.638 1.00 62.47 116 GLN A CA 1
ATOM 874 C C . GLN A 1 116 ? 21.963 -12.225 -14.637 1.00 62.47 116 GLN A C 1
ATOM 876 O O . GLN A 1 116 ? 22.041 -11.000 -14.764 1.00 62.47 116 GLN A O 1
ATOM 881 N N . LEU A 1 117 ? 21.296 -12.781 -13.626 1.00 61.50 117 LEU A N 1
ATOM 882 C CA . LEU A 1 117 ? 20.778 -11.999 -12.515 1.00 61.50 117 LEU A CA 1
ATOM 883 C C . LEU A 1 117 ? 21.975 -11.580 -11.670 1.00 61.50 117 LEU A C 1
ATOM 885 O O . LEU A 1 117 ? 22.553 -12.402 -10.966 1.00 61.50 117 LEU A O 1
ATOM 889 N N . ALA A 1 118 ? 22.373 -10.309 -11.779 1.00 61.03 118 ALA A N 1
ATOM 890 C CA . ALA A 1 118 ? 23.444 -9.735 -10.977 1.00 61.03 118 ALA A CA 1
ATOM 891 C C . ALA A 1 118 ? 23.260 -10.166 -9.518 1.00 61.03 118 ALA A C 1
ATOM 893 O O . ALA A 1 118 ? 22.297 -9.746 -8.872 1.00 61.03 118 ALA A O 1
ATOM 894 N N . THR A 1 119 ? 24.157 -11.028 -9.027 1.00 58.47 119 THR A N 1
ATOM 895 C CA . THR A 1 119 ? 24.209 -11.434 -7.626 1.00 58.47 119 THR A CA 1
ATOM 896 C C . THR A 1 119 ? 24.230 -10.155 -6.812 1.00 58.47 119 THR A C 1
ATOM 898 O O . THR A 1 119 ? 25.226 -9.429 -6.787 1.00 58.47 119 THR A O 1
ATOM 901 N N . VAL A 1 120 ? 23.090 -9.815 -6.210 1.00 60.81 120 VAL A N 1
ATOM 902 C CA . VAL A 1 120 ? 22.992 -8.679 -5.305 1.00 60.81 120 VAL A CA 1
ATOM 903 C C . VAL A 1 120 ? 23.797 -9.093 -4.085 1.00 60.81 120 VAL A C 1
ATOM 905 O O . VAL A 1 120 ? 23.273 -9.727 -3.176 1.00 60.81 120 VAL A O 1
ATOM 908 N N . ASP A 1 121 ? 25.096 -8.789 -4.102 1.00 59.16 121 ASP A N 1
ATOM 909 C CA . ASP A 1 121 ? 26.010 -9.015 -2.990 1.00 59.16 121 ASP A CA 1
ATOM 910 C C . ASP A 1 121 ? 25.505 -8.220 -1.785 1.00 59.16 121 ASP A C 1
ATOM 912 O O . ASP A 1 121 ? 25.788 -7.029 -1.609 1.00 59.16 121 ASP A O 1
ATOM 916 N N . ILE A 1 122 ? 24.743 -8.893 -0.924 1.00 59.12 122 ILE A N 1
ATOM 917 C CA . ILE A 1 122 ? 24.200 -8.330 0.319 1.00 59.12 122 ILE A CA 1
ATOM 918 C C . ILE A 1 122 ? 25.355 -7.837 1.212 1.00 59.12 122 ILE A C 1
ATOM 920 O O . ILE A 1 122 ? 25.199 -6.865 1.954 1.00 59.12 122 ILE A O 1
ATOM 924 N N . SER A 1 123 ? 26.555 -8.412 1.049 1.00 62.72 123 SER A N 1
ATOM 925 C CA . SER A 1 123 ? 27.781 -7.991 1.732 1.00 62.72 123 SER A CA 1
ATOM 926 C C . SER A 1 123 ? 28.212 -6.549 1.423 1.00 62.72 123 SER A C 1
ATOM 928 O O . SER A 1 123 ? 28.883 -5.936 2.254 1.00 62.72 123 SER A O 1
ATOM 930 N N . LYS A 1 124 ? 27.843 -5.967 0.270 1.00 55.44 124 LYS A N 1
ATOM 931 C CA . LYS A 1 124 ? 28.134 -4.548 -0.023 1.00 55.44 124 LYS A CA 1
ATOM 932 C C . LYS A 1 124 ? 27.195 -3.588 0.712 1.00 55.44 124 LYS A C 1
ATOM 934 O O . LYS A 1 124 ? 27.591 -2.453 0.958 1.00 55.44 124 LYS A O 1
ATOM 939 N N . ARG A 1 125 ? 25.991 -4.027 1.101 1.00 57.34 125 ARG A N 1
ATO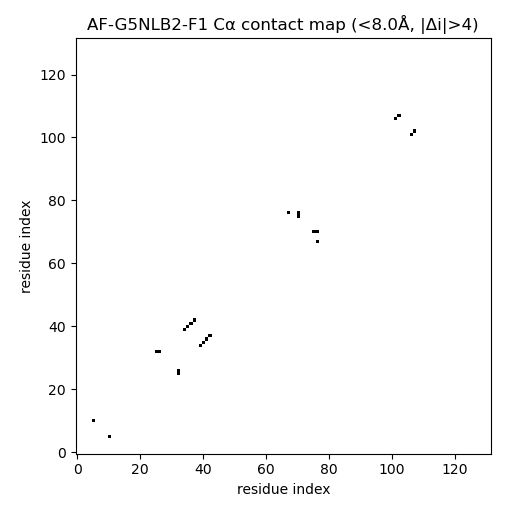M 940 C CA . ARG A 1 125 ? 25.004 -3.202 1.828 1.00 57.34 125 ARG A CA 1
ATOM 941 C C . ARG A 1 125 ? 25.172 -3.273 3.351 1.00 57.34 125 ARG A C 1
ATOM 943 O O . ARG A 1 125 ? 24.763 -2.350 4.044 1.00 57.34 125 ARG A O 1
ATOM 950 N N . THR A 1 126 ? 25.812 -4.320 3.873 1.00 57.72 126 THR A N 1
ATOM 951 C CA . THR A 1 126 ? 26.096 -4.481 5.312 1.00 57.72 126 THR A CA 1
ATOM 952 C C . THR A 1 126 ? 27.443 -3.913 5.756 1.00 57.72 126 THR A C 1
ATOM 954 O O . THR A 1 126 ? 27.722 -3.901 6.954 1.00 57.72 126 THR A O 1
ATOM 957 N N . ARG A 1 127 ? 28.273 -3.378 4.845 1.00 51.53 127 ARG A N 1
ATOM 958 C CA . ARG A 1 127 ? 29.520 -2.693 5.218 1.00 51.53 127 ARG A CA 1
ATOM 959 C C . ARG A 1 127 ? 29.226 -1.288 5.748 1.00 51.53 127 ARG A C 1
ATOM 961 O O . ARG A 1 127 ? 29.544 -0.285 5.110 1.00 51.53 127 ARG A O 1
ATOM 968 N N . TRP A 1 128 ? 28.625 -1.236 6.937 1.00 58.22 128 TRP A N 1
ATOM 969 C CA . TRP A 1 128 ? 28.708 -0.091 7.836 1.00 58.22 128 TRP A CA 1
ATOM 970 C C . TRP A 1 128 ? 30.183 0.317 7.908 1.00 58.22 128 TRP A C 1
ATOM 972 O O . TRP A 1 128 ? 31.023 -0.442 8.394 1.00 58.22 128 TRP A O 1
ATOM 982 N N . LYS A 1 129 ? 30.521 1.483 7.344 1.00 55.75 129 LYS A N 1
ATOM 983 C CA . LYS A 1 129 ? 31.821 2.131 7.537 1.00 55.75 129 LYS A CA 1
ATOM 984 C C . LYS A 1 129 ? 31.947 2.425 9.034 1.00 55.75 129 LYS A C 1
ATOM 986 O O . LYS A 1 129 ? 31.546 3.494 9.476 1.00 55.75 129 LYS A O 1
ATOM 991 N N . MET A 1 130 ? 32.481 1.488 9.809 1.00 54.56 130 MET A N 1
ATOM 992 C CA . MET A 1 130 ? 33.131 1.851 11.059 1.00 54.56 130 MET A CA 1
ATOM 993 C C . MET A 1 130 ? 34.479 2.469 10.672 1.00 54.56 130 MET A C 1
ATOM 995 O O . MET A 1 130 ? 35.307 1.764 10.084 1.00 54.56 130 MET A O 1
ATOM 999 N N . PRO A 1 131 ? 34.692 3.777 10.894 1.00 55.62 131 PRO A N 1
ATOM 1000 C CA . PRO A 1 131 ? 36.041 4.315 10.876 1.00 55.62 131 PRO A CA 1
ATOM 1001 C C . PRO A 1 131 ? 36.826 3.601 11.983 1.00 55.62 131 PRO A C 1
ATOM 1003 O O . PRO A 1 131 ? 36.327 3.464 13.100 1.00 55.62 131 PRO A O 1
ATOM 1006 N N . ARG A 1 132 ? 37.999 3.066 11.634 1.00 59.62 132 ARG A N 1
ATOM 1007 C CA . ARG A 1 132 ? 38.992 2.695 12.645 1.00 59.62 132 ARG A CA 1
ATOM 1008 C C . ARG A 1 132 ? 39.520 3.952 13.315 1.00 59.62 132 ARG A C 1
ATOM 1010 O O . ARG A 1 132 ? 39.638 4.965 12.589 1.00 59.62 132 ARG A O 1
#